Protein AF-A0A7X8DNB7-F1 (afdb_monomer_lite)

pLDDT: mean 93.92, std 3.97, range [83.44, 98.12]

Secondary structure (DSSP, 8-state):
-EEEEEEEEE---S-TTSHHHHHHHTT--SEEEEEEEEEEEEEEETTEEEEEEEEEEEETTEEEEEEEEEEEEE--

Foldseek 3Di:
DDKDKDKDAAPDDDDCPDPVNCVVQVPAD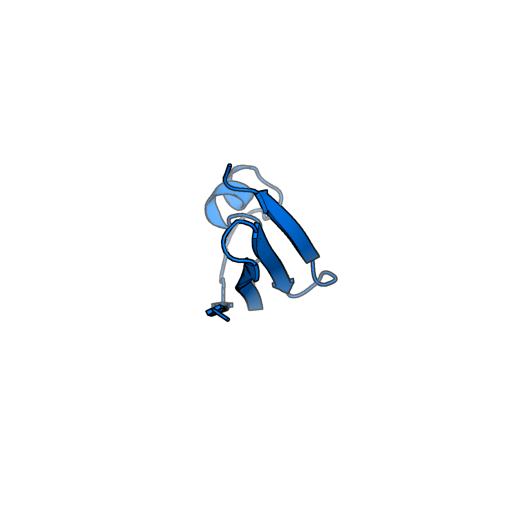HGIKIKMKDKDWDAPDPFKIKIKIKIWMDHDPDPIDIDIDIDMGGHD

Radius of gyration: 17.13 Å; chains: 1; bounding box: 33×20×49 Å

Sequence (76 aa):
IYMQLSYYHIDFKGEVNGSVAYEMLEALQPGHNGVFKVSYQTNLFKNLQLNLLYDGRVLPNTPMIHTGSVEVRAFF

Structure (mmCIF, N/CA/C/O backbone):
data_AF-A0A7X8DNB7-F1
#
_entry.id   AF-A0A7X8DNB7-F1
#
loop_
_atom_site.group_PDB
_atom_site.id
_atom_site.type_symbol
_atom_site.label_atom_id
_atom_site.label_alt_id
_atom_site.label_comp_id
_atom_site.label_asym_id
_atom_site.label_entity_id
_atom_site.label_seq_id
_atom_site.pdbx_PDB_ins_code
_atom_site.Cartn_x
_atom_site.Cartn_y
_atom_site.Cartn_z
_atom_site.occupancy
_atom_site.B_iso_or_equiv
_atom_site.auth_seq_id
_atom_site.auth_comp_id
_atom_site.auth_asym_id
_atom_site.auth_atom_id
_atom_site.pdbx_PDB_model_num
ATOM 1 N N . ILE A 1 1 ? -15.296 -6.722 5.881 1.00 91.25 1 ILE A N 1
ATOM 2 C CA . ILE A 1 1 ? -14.033 -6.954 5.139 1.00 91.25 1 ILE A CA 1
ATOM 3 C C . ILE A 1 1 ? -14.254 -6.405 3.743 1.00 91.25 1 ILE A C 1
ATOM 5 O O . ILE A 1 1 ? -15.274 -6.736 3.149 1.00 91.25 1 ILE A O 1
ATOM 9 N N . TYR A 1 2 ? -13.365 -5.544 3.268 1.00 96.75 2 TYR A N 1
ATOM 10 C CA . TYR A 1 2 ? -13.360 -5.020 1.909 1.00 96.75 2 TYR A CA 1
ATOM 11 C C . TYR A 1 2 ? -12.085 -5.494 1.213 1.00 96.75 2 TYR A C 1
ATOM 13 O O . TYR A 1 2 ? -11.023 -5.570 1.828 1.00 96.75 2 TYR A O 1
ATOM 21 N N . MET A 1 3 ? -12.203 -5.866 -0.055 1.00 97.56 3 MET A N 1
ATOM 22 C CA . MET A 1 3 ? -11.092 -6.366 -0.852 1.00 97.56 3 MET A CA 1
ATOM 23 C C . MET A 1 3 ? -11.194 -5.797 -2.258 1.00 97.56 3 MET A C 1
ATOM 25 O O . MET A 1 3 ? -12.266 -5.808 -2.860 1.00 97.56 3 MET A O 1
ATOM 29 N N . GLN A 1 4 ? -10.060 -5.350 -2.783 1.00 97.88 4 GLN A N 1
ATOM 30 C CA . GLN A 1 4 ? -9.905 -4.901 -4.153 1.00 97.88 4 GLN A CA 1
ATOM 31 C C . GLN A 1 4 ? -8.747 -5.655 -4.796 1.00 97.88 4 GLN A C 1
ATOM 33 O O . GLN A 1 4 ? -7.660 -5.747 -4.230 1.00 97.88 4 GLN A O 1
ATOM 38 N N . LEU A 1 5 ? -8.998 -6.180 -5.990 1.00 97.62 5 LEU A N 1
ATOM 39 C CA . LEU A 1 5 ? -8.027 -6.878 -6.819 1.00 97.62 5 LEU A CA 1
ATOM 40 C C . LEU A 1 5 ? -7.995 -6.186 -8.175 1.00 97.62 5 LEU A C 1
ATOM 42 O O . LEU A 1 5 ? -9.037 -6.008 -8.805 1.00 97.62 5 LEU A O 1
ATOM 46 N N . SER A 1 6 ? -6.801 -5.816 -8.613 1.00 97.19 6 SER A N 1
ATOM 47 C CA . SER A 1 6 ? -6.559 -5.189 -9.903 1.00 97.19 6 SER A CA 1
ATOM 48 C C . SER A 1 6 ? -5.449 -5.933 -10.630 1.00 97.19 6 SER A C 1
ATOM 50 O O . SER A 1 6 ? -4.449 -6.336 -10.034 1.00 97.19 6 SER A O 1
ATOM 52 N N . TYR A 1 7 ? -5.617 -6.079 -11.936 1.00 96.69 7 TYR A N 1
ATOM 53 C CA . TYR A 1 7 ? -4.620 -6.655 -12.822 1.00 96.69 7 TYR A CA 1
ATOM 54 C C . TYR A 1 7 ? -4.322 -5.670 -13.948 1.00 96.69 7 TYR A C 1
ATOM 56 O O . TYR A 1 7 ? -5.244 -5.120 -14.553 1.00 96.69 7 TYR A O 1
ATOM 64 N N . TYR A 1 8 ? -3.038 -5.476 -14.232 1.00 95.81 8 TYR A N 1
ATOM 65 C CA . TYR A 1 8 ? -2.559 -4.570 -15.266 1.00 95.81 8 TYR A CA 1
ATOM 66 C C . TYR A 1 8 ? -1.604 -5.310 -16.193 1.00 95.81 8 TYR A C 1
ATOM 68 O O . TYR A 1 8 ? -0.628 -5.911 -15.742 1.00 95.81 8 TYR A O 1
ATOM 76 N N . HIS A 1 9 ? -1.862 -5.220 -17.495 1.00 95.62 9 HIS A N 1
ATOM 77 C CA . HIS A 1 9 ? -0.886 -5.575 -18.513 1.00 95.62 9 HIS A CA 1
ATOM 78 C C . HIS A 1 9 ? -0.382 -4.297 -19.176 1.00 95.62 9 HIS A C 1
ATOM 80 O O . HIS A 1 9 ? -1.159 -3.589 -19.815 1.00 95.62 9 HIS A O 1
ATOM 86 N N . ILE A 1 10 ? 0.896 -3.986 -18.975 1.00 94.12 10 ILE A N 1
ATOM 87 C CA . ILE A 1 10 ? 1.486 -2.711 -19.380 1.00 94.12 10 ILE A CA 1
ATOM 88 C C . ILE A 1 10 ? 2.521 -2.957 -20.481 1.00 94.12 10 ILE A C 1
ATOM 90 O O . ILE A 1 10 ? 3.576 -3.531 -20.216 1.00 94.12 10 ILE A O 1
ATOM 94 N N . ASP A 1 11 ? 2.238 -2.484 -21.696 1.00 94.06 11 ASP A N 1
ATOM 95 C CA . ASP A 1 11 ? 3.208 -2.405 -22.799 1.00 94.06 11 ASP A CA 1
ATOM 96 C C . ASP A 1 11 ? 3.845 -1.007 -22.822 1.00 94.06 11 ASP A C 1
ATOM 98 O O . ASP A 1 11 ? 3.394 -0.097 -23.520 1.00 94.06 11 ASP A O 1
ATOM 102 N N . PHE A 1 12 ? 4.858 -0.809 -21.979 1.00 92.19 12 PHE A N 1
ATOM 103 C CA . PHE A 1 12 ? 5.573 0.461 -21.873 1.00 92.19 12 PHE A CA 1
ATOM 104 C C . PHE A 1 12 ? 6.815 0.465 -22.765 1.00 92.19 12 PHE A C 1
ATOM 106 O O . PHE A 1 12 ? 7.674 -0.411 -22.661 1.00 92.19 12 PHE A O 1
ATOM 113 N N . LYS A 1 13 ? 6.931 1.494 -23.611 1.00 88.44 13 LYS A N 1
ATOM 114 C CA . LYS A 1 13 ? 8.045 1.683 -24.547 1.00 88.44 13 LYS A CA 1
ATOM 115 C C . LYS A 1 13 ? 8.866 2.894 -24.118 1.00 88.44 13 LYS A C 1
ATOM 117 O O . LYS A 1 13 ? 8.508 4.028 -24.415 1.00 88.44 13 LYS A O 1
ATOM 122 N N . GLY A 1 14 ? 9.957 2.640 -23.403 1.00 87.69 14 GLY A N 1
ATOM 123 C CA . GLY A 1 14 ? 10.848 3.671 -22.876 1.00 87.69 14 GLY A CA 1
ATOM 124 C C . GLY A 1 14 ? 11.840 3.103 -21.865 1.00 87.69 14 GLY A C 1
ATOM 125 O O . GLY A 1 14 ? 11.823 1.910 -21.561 1.00 87.69 14 GLY A O 1
ATOM 126 N N . GLU A 1 15 ? 12.709 3.957 -21.332 1.00 88.50 15 GLU A N 1
ATOM 127 C CA . GLU A 1 15 ? 13.649 3.566 -20.282 1.00 88.50 15 GLU A CA 1
ATOM 128 C C . GLU A 1 15 ? 12.925 3.428 -18.934 1.00 88.50 15 GLU A C 1
ATOM 130 O O . GLU A 1 15 ? 12.466 4.413 -18.363 1.00 88.50 15 GLU A O 1
ATOM 135 N N . VAL A 1 16 ? 12.839 2.202 -18.412 1.00 84.00 16 VAL A N 1
ATOM 136 C CA . VAL A 1 16 ? 12.044 1.857 -17.213 1.00 84.00 16 VAL A CA 1
ATOM 137 C C . VAL A 1 16 ? 12.581 2.497 -15.925 1.00 84.00 16 VAL A C 1
ATOM 139 O O . VAL A 1 16 ? 11.824 2.722 -14.988 1.00 84.00 16 VAL A O 1
ATOM 142 N N . ASN A 1 17 ? 13.873 2.827 -15.881 1.00 83.44 17 ASN A N 1
ATOM 143 C CA . ASN A 1 17 ? 14.530 3.383 -14.693 1.00 83.44 17 ASN A CA 1
ATOM 144 C C . ASN A 1 17 ? 14.569 4.922 -14.678 1.00 83.44 17 ASN A C 1
ATOM 146 O O . ASN A 1 17 ? 15.150 5.509 -13.766 1.00 83.44 17 ASN A O 1
ATOM 150 N N . GLY A 1 18 ? 13.979 5.583 -15.678 1.00 87.12 18 GLY A N 1
ATOM 151 C CA . GLY A 1 18 ? 13.909 7.041 -15.736 1.00 87.12 18 GLY A CA 1
ATOM 152 C C . GLY A 1 18 ? 12.767 7.607 -14.889 1.00 87.12 18 GLY A C 1
ATOM 153 O O . GLY A 1 18 ? 11.727 6.971 -14.722 1.00 87.12 18 GLY A O 1
ATOM 154 N N . SER A 1 19 ? 12.909 8.851 -14.421 1.00 88.81 19 SER A N 1
ATOM 155 C CA . SER A 1 19 ? 11.864 9.542 -13.644 1.00 88.81 19 SER A CA 1
ATOM 156 C C . SER A 1 19 ? 10.516 9.593 -14.372 1.00 88.81 19 SER A C 1
ATOM 158 O O . SER A 1 19 ? 9.472 9.455 -13.749 1.00 88.81 19 SER A O 1
ATOM 160 N N . VAL A 1 20 ? 10.530 9.724 -15.704 1.00 89.88 20 VAL A N 1
ATOM 161 C CA . VAL A 1 20 ? 9.313 9.713 -16.534 1.00 89.88 20 VAL A CA 1
ATOM 162 C C . VAL A 1 20 ? 8.597 8.364 -16.459 1.00 89.88 20 VAL A C 1
ATOM 164 O O . VAL A 1 20 ? 7.378 8.323 -16.340 1.00 89.88 20 VAL A O 1
ATOM 167 N N . ALA A 1 21 ? 9.339 7.255 -16.496 1.00 90.62 21 ALA A N 1
ATOM 168 C CA . ALA A 1 21 ? 8.749 5.928 -16.375 1.00 90.62 21 ALA A CA 1
ATOM 169 C C . ALA A 1 21 ? 8.177 5.694 -14.974 1.00 90.62 21 ALA A C 1
ATOM 171 O O . ALA A 1 21 ? 7.108 5.106 -14.860 1.00 90.62 21 ALA A O 1
ATOM 172 N N . TYR A 1 22 ? 8.834 6.194 -13.923 1.00 88.75 22 TYR A N 1
ATOM 173 C CA . TYR A 1 22 ? 8.307 6.102 -12.561 1.00 88.75 22 TYR A CA 1
ATOM 174 C C . TYR A 1 22 ? 6.943 6.792 -12.422 1.00 88.75 22 TYR A C 1
ATOM 176 O O . TYR A 1 22 ? 6.012 6.191 -11.887 1.00 88.75 22 TYR A O 1
ATOM 184 N N . GLU A 1 23 ? 6.814 8.007 -12.961 1.00 90.50 23 GLU A N 1
ATOM 185 C CA . GLU A 1 23 ? 5.546 8.749 -12.977 1.00 90.50 23 GLU A CA 1
ATOM 186 C C . GLU A 1 23 ? 4.476 8.048 -13.826 1.00 90.50 23 GLU A C 1
ATOM 188 O O . GLU A 1 23 ? 3.329 7.936 -13.412 1.00 90.50 23 GLU A O 1
ATOM 193 N N . MET A 1 24 ? 4.837 7.521 -15.001 1.00 92.00 24 MET A N 1
ATOM 194 C CA . MET A 1 24 ? 3.876 6.853 -15.890 1.00 92.00 24 MET A CA 1
ATOM 195 C C . MET A 1 24 ? 3.414 5.484 -15.383 1.00 92.00 24 MET A C 1
ATOM 197 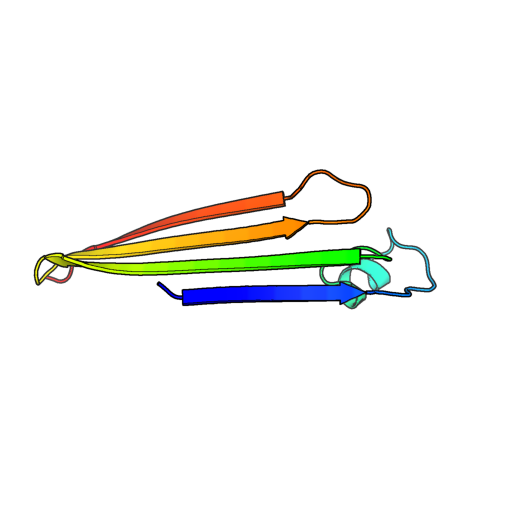O O . MET A 1 24 ? 2.299 5.062 -15.685 1.00 92.00 24 MET A O 1
ATOM 201 N N . LEU A 1 25 ? 4.286 4.760 -14.683 1.00 91.75 25 LEU A N 1
ATOM 202 C CA . LEU A 1 25 ? 4.016 3.403 -14.220 1.00 91.75 25 LEU A CA 1
ATOM 203 C C . LEU A 1 25 ? 3.496 3.366 -12.781 1.00 91.75 25 LEU A C 1
ATOM 205 O O . LEU A 1 25 ? 3.054 2.306 -12.344 1.00 91.75 25 LEU A O 1
ATOM 209 N N . GLU A 1 26 ? 3.571 4.472 -12.034 1.00 88.44 26 GLU A N 1
ATOM 210 C CA . GLU A 1 26 ? 3.200 4.548 -10.613 1.00 88.44 26 GLU A CA 1
ATOM 211 C C . GLU A 1 26 ? 3.823 3.395 -9.797 1.00 88.44 26 GLU A C 1
ATOM 213 O O . GLU A 1 26 ? 3.168 2.675 -9.038 1.00 88.44 26 GLU A O 1
ATOM 218 N N . ALA A 1 27 ? 5.124 3.178 -10.012 1.00 85.56 27 ALA A N 1
ATOM 219 C CA . ALA A 1 27 ? 5.925 2.077 -9.467 1.00 85.56 27 ALA A CA 1
ATOM 220 C C . ALA A 1 27 ? 5.580 0.649 -9.954 1.00 85.56 27 ALA A C 1
ATOM 222 O O . ALA A 1 27 ? 6.204 -0.308 -9.476 1.00 85.56 27 ALA A O 1
ATOM 223 N N . LEU A 1 28 ? 4.620 0.455 -10.864 1.00 92.19 28 LEU A N 1
ATOM 224 C CA . LEU A 1 28 ? 4.423 -0.815 -11.581 1.00 92.19 28 LEU A CA 1
ATOM 225 C C . LEU A 1 28 ? 5.534 -1.039 -12.621 1.00 92.19 28 LEU A C 1
ATOM 227 O O . LEU A 1 28 ? 6.383 -0.180 -12.849 1.00 92.19 28 LEU A O 1
ATOM 231 N N . GLN A 1 29 ? 5.562 -2.220 -13.235 1.00 92.38 29 GLN A N 1
ATOM 232 C CA . GLN A 1 29 ? 6.566 -2.584 -14.236 1.00 92.38 29 GLN A CA 1
ATOM 233 C C . GLN A 1 29 ? 5.920 -2.928 -15.584 1.00 92.38 29 GLN A C 1
ATOM 235 O O . GLN A 1 29 ? 4.759 -3.334 -15.622 1.00 92.38 29 GLN A O 1
ATOM 240 N N . PRO A 1 30 ? 6.649 -2.819 -16.707 1.00 94.06 30 PRO A N 1
ATOM 241 C CA . PRO A 1 30 ? 6.175 -3.362 -17.976 1.00 94.06 30 PRO A CA 1
ATOM 242 C C . PRO A 1 30 ? 5.911 -4.870 -17.852 1.00 94.06 30 PRO A C 1
ATOM 244 O O . PRO A 1 30 ? 6.708 -5.594 -17.255 1.00 94.06 30 PRO A O 1
ATOM 247 N N . GLY A 1 31 ? 4.802 -5.348 -18.416 1.00 94.06 31 GLY A N 1
ATOM 248 C CA . GLY A 1 31 ? 4.345 -6.734 -18.309 1.00 94.06 31 GLY A CA 1
ATOM 249 C C . GLY A 1 31 ? 3.120 -6.902 -17.408 1.00 94.06 31 GLY A C 1
ATOM 250 O O . GLY A 1 31 ? 2.222 -6.063 -17.392 1.00 94.06 31 GLY A O 1
A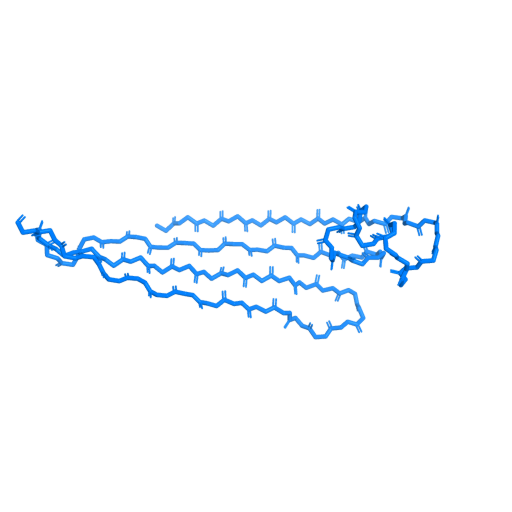TOM 251 N N . HIS A 1 32 ? 3.046 -8.036 -16.711 1.00 95.38 32 HIS A N 1
ATOM 252 C CA . HIS A 1 32 ? 1.902 -8.456 -15.896 1.00 95.38 32 HIS A CA 1
ATOM 253 C C . HIS A 1 32 ? 2.043 -8.042 -14.429 1.00 95.38 32 HIS A C 1
ATOM 255 O O . HIS A 1 32 ? 2.895 -8.555 -13.709 1.00 95.38 32 HIS A O 1
ATOM 261 N N . ASN A 1 33 ? 1.164 -7.161 -13.967 1.00 95.94 33 ASN A N 1
ATOM 262 C CA . ASN A 1 33 ? 1.177 -6.662 -12.600 1.00 95.94 33 ASN A CA 1
ATOM 263 C C . ASN A 1 33 ? -0.133 -7.017 -11.905 1.00 95.94 33 ASN A C 1
ATOM 265 O O . ASN A 1 33 ? -1.215 -6.835 -12.467 1.00 95.94 33 ASN A O 1
ATOM 269 N N . GLY A 1 34 ? -0.034 -7.479 -10.666 1.00 97.00 34 GLY A N 1
ATOM 270 C CA . GLY A 1 34 ? -1.165 -7.637 -9.761 1.00 97.00 34 GLY A CA 1
ATOM 271 C C . GLY A 1 34 ? -1.078 -6.605 -8.647 1.00 97.00 34 GLY A C 1
ATOM 272 O O . GLY A 1 34 ? -0.018 -6.439 -8.051 1.00 97.00 34 GLY A O 1
ATOM 273 N N . VAL A 1 35 ? -2.180 -5.932 -8.340 1.00 97.06 35 VAL A N 1
ATOM 274 C CA . VAL A 1 35 ? -2.300 -5.052 -7.173 1.00 97.06 35 VAL A CA 1
ATOM 275 C C . VAL A 1 35 ? -3.490 -5.519 -6.360 1.00 97.06 35 VAL A C 1
ATOM 277 O O . VAL A 1 35 ? -4.573 -5.732 -6.904 1.00 97.06 35 VAL A O 1
ATOM 280 N N . PHE A 1 36 ? -3.304 -5.674 -5.057 1.00 97.06 36 PHE A N 1
ATOM 281 C CA . PHE A 1 36 ? -4.382 -6.028 -4.152 1.00 97.06 36 PHE A CA 1
ATOM 282 C C . PHE A 1 36 ? -4.387 -5.116 -2.935 1.00 97.06 36 PHE A C 1
ATOM 284 O O . PHE A 1 36 ? -3.340 -4.668 -2.468 1.00 97.06 36 PHE A O 1
ATOM 291 N N . LYS A 1 37 ? -5.588 -4.856 -2.431 1.00 97.88 37 LYS A N 1
ATOM 292 C CA . LYS A 1 37 ? -5.823 -4.132 -1.185 1.00 97.88 37 LYS A CA 1
ATOM 293 C C . LYS A 1 37 ? -6.883 -4.867 -0.394 1.00 97.88 37 LYS A C 1
ATOM 295 O O . LYS A 1 37 ? -7.946 -5.189 -0.928 1.00 97.88 37 LYS A O 1
ATOM 300 N N . VAL A 1 38 ? -6.605 -5.128 0.871 1.00 98.06 38 VAL A N 1
ATOM 301 C CA . VAL A 1 38 ? -7.530 -5.765 1.805 1.00 98.06 38 VAL A CA 1
ATOM 302 C C . VAL A 1 38 ? -7.670 -4.856 3.010 1.00 98.06 38 VAL A C 1
ATOM 304 O O . VAL A 1 38 ? -6.678 -4.438 3.598 1.00 98.06 38 VAL A O 1
ATOM 307 N N . SER A 1 39 ? -8.905 -4.564 3.399 1.00 97.94 39 SER A N 1
ATOM 308 C CA . SER A 1 39 ? -9.190 -3.819 4.615 1.00 97.94 39 SER A CA 1
ATOM 309 C C . SER A 1 39 ? -10.241 -4.508 5.474 1.00 97.94 39 SER A C 1
ATOM 311 O O . SER A 1 39 ? -11.221 -5.102 5.006 1.00 97.94 39 SER A O 1
ATOM 313 N N . TYR A 1 40 ? -10.037 -4.439 6.781 1.00 97.94 40 TYR A N 1
ATOM 314 C CA . TYR A 1 40 ? -10.974 -4.950 7.762 1.00 97.94 40 TYR A CA 1
ATOM 315 C C . TYR A 1 40 ? -11.102 -3.970 8.911 1.00 97.94 40 TYR A C 1
ATOM 317 O O . TYR A 1 40 ? -10.161 -3.750 9.662 1.00 97.94 40 TYR A O 1
ATOM 325 N N . GLN A 1 41 ? -12.305 -3.435 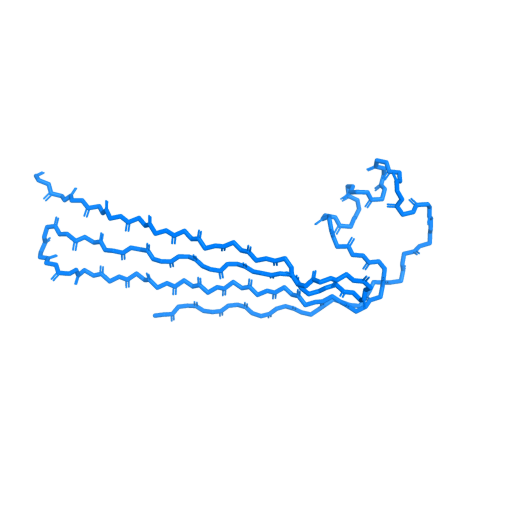9.066 1.00 97.12 41 GLN A N 1
ATOM 326 C CA . GLN A 1 41 ? -12.652 -2.567 10.171 1.00 97.12 41 GLN A CA 1
ATOM 327 C C . GLN A 1 41 ? -13.730 -3.234 11.013 1.00 97.12 41 GLN A C 1
ATOM 329 O O . GLN A 1 41 ? -14.719 -3.745 10.479 1.00 97.12 41 GLN A O 1
ATOM 334 N N . THR A 1 42 ? -13.544 -3.212 12.328 1.00 96.69 42 THR A N 1
ATOM 335 C CA . THR A 1 42 ? -14.528 -3.721 13.280 1.00 96.69 42 THR A CA 1
ATOM 336 C C .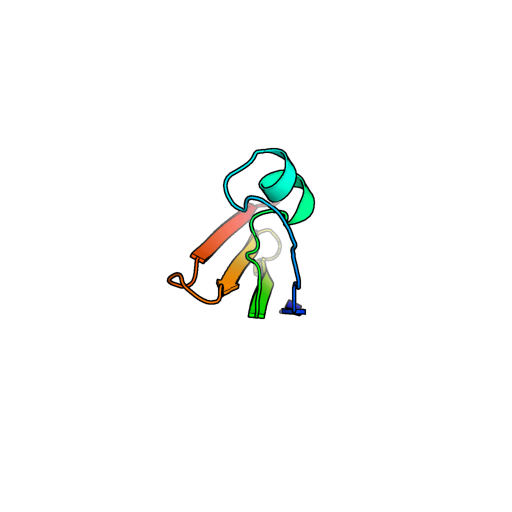 THR A 1 42 ? -14.513 -2.911 14.567 1.00 96.69 42 THR A C 1
ATOM 338 O O . THR A 1 42 ? -13.466 -2.442 15.010 1.00 96.69 42 THR A O 1
ATOM 341 N N . ASN A 1 43 ? -15.674 -2.779 15.202 1.00 96.69 43 ASN A N 1
ATOM 342 C CA . ASN A 1 43 ? -15.756 -2.274 16.567 1.00 96.69 43 ASN A CA 1
ATOM 343 C C . ASN A 1 43 ? -15.531 -3.456 17.516 1.00 96.69 43 ASN A C 1
ATOM 345 O O . ASN A 1 43 ? -16.295 -4.418 17.494 1.00 96.69 43 ASN A O 1
ATOM 349 N N . LEU A 1 44 ? -14.465 -3.404 18.316 1.00 92.81 44 LEU A N 1
ATOM 350 C CA . LEU A 1 44 ? -14.175 -4.412 19.340 1.00 92.81 44 LEU A CA 1
ATOM 351 C C . LEU A 1 44 ? -15.054 -4.194 20.579 1.00 92.81 44 LEU A C 1
ATOM 353 O O . LEU A 1 44 ? -15.568 -5.144 21.160 1.00 92.81 44 LEU A O 1
ATOM 357 N N . PHE A 1 45 ? -15.269 -2.926 20.936 1.00 94.19 45 PHE A N 1
ATOM 358 C CA . PHE A 1 45 ? -16.178 -2.480 21.991 1.00 94.19 45 PHE A CA 1
ATOM 359 C C . PHE A 1 45 ? -16.920 -1.222 21.525 1.00 94.19 45 PHE A C 1
ATOM 361 O O . PHE A 1 45 ? -16.592 -0.649 20.486 1.00 94.19 45 PHE A O 1
ATOM 368 N N . LYS A 1 46 ? -17.905 -0.744 22.300 1.00 90.25 46 LYS A N 1
ATOM 369 C CA . LYS A 1 46 ? -18.656 0.489 21.974 1.00 90.25 46 LYS A CA 1
ATOM 370 C C . LYS A 1 46 ? -17.755 1.714 21.777 1.00 90.25 46 LYS A C 1
ATOM 372 O O . LYS A 1 46 ? -18.115 2.625 21.046 1.00 90.25 46 LYS A O 1
ATOM 377 N N . ASN A 1 47 ? -16.602 1.716 22.432 1.00 94.81 47 ASN A N 1
ATOM 378 C CA . ASN A 1 47 ? -15.631 2.797 22.467 1.00 94.81 47 ASN A CA 1
ATOM 379 C C . ASN A 1 47 ? -14.284 2.417 21.833 1.00 94.81 47 ASN A C 1
ATOM 381 O O . ASN A 1 47 ? -13.318 3.152 22.007 1.00 94.81 47 ASN A O 1
ATOM 385 N N . LEU A 1 48 ? -14.188 1.280 21.133 1.00 96.69 48 LEU A N 1
ATOM 386 C CA . LEU A 1 48 ? -12.926 0.801 20.571 1.00 96.69 48 LEU A CA 1
ATOM 387 C C . LEU A 1 48 ? -13.127 0.216 19.176 1.00 96.69 48 LEU A C 1
ATOM 389 O O . LEU A 1 48 ? -13.886 -0.738 18.997 1.00 96.69 48 LEU A O 1
ATOM 393 N N . GLN A 1 49 ? -12.392 0.744 18.206 1.00 97.44 49 GLN A N 1
ATOM 394 C CA . GLN A 1 49 ? -12.386 0.289 16.824 1.00 97.44 49 GLN A CA 1
ATOM 395 C C . GLN A 1 49 ? -10.997 -0.199 16.423 1.00 97.44 49 GLN A C 1
ATOM 397 O O . GLN A 1 49 ? -9.991 0.430 16.737 1.00 97.44 49 GLN A O 1
ATOM 402 N N . LEU A 1 50 ? -10.962 -1.320 15.714 1.00 97.12 50 LEU A N 1
ATOM 403 C CA . LEU A 1 50 ? -9.783 -1.874 15.068 1.00 97.12 50 LEU A CA 1
ATOM 404 C C . LEU A 1 50 ? -9.919 -1.680 13.560 1.00 97.12 50 LEU A C 1
ATOM 406 O O . LEU A 1 50 ? -10.976 -1.967 12.992 1.00 97.12 50 LEU A O 1
ATOM 410 N N . ASN A 1 51 ? -8.838 -1.251 12.923 1.00 97.62 51 ASN A N 1
ATOM 411 C CA . ASN A 1 51 ? -8.703 -1.189 11.480 1.00 97.62 51 ASN A CA 1
ATOM 412 C C . ASN A 1 51 ? -7.425 -1.921 11.052 1.00 97.62 51 ASN A C 1
ATOM 414 O O . ASN A 1 51 ? -6.337 -1.641 11.549 1.00 97.62 51 ASN A O 1
ATOM 418 N N . LEU A 1 52 ? -7.570 -2.870 10.136 1.00 97.75 52 LEU A N 1
ATOM 419 C CA . LEU A 1 52 ? -6.487 -3.604 9.498 1.00 97.75 52 LEU A CA 1
ATOM 420 C C . LEU A 1 52 ? -6.467 -3.234 8.020 1.00 97.75 52 LEU A C 1
ATOM 422 O O . LEU A 1 52 ? -7.504 -3.283 7.358 1.00 97.75 52 LEU A O 1
ATOM 426 N N . LEU A 1 53 ? -5.288 -2.915 7.505 1.00 98.12 53 LEU A N 1
ATOM 427 C CA . LEU A 1 53 ? -5.031 -2.644 6.096 1.00 98.12 53 LEU A CA 1
ATOM 428 C C . LEU A 1 53 ? -3.892 -3.553 5.635 1.00 98.12 53 LEU A C 1
ATOM 430 O O . LEU A 1 53 ? -2.898 -3.703 6.345 1.00 98.12 53 LEU A O 1
ATOM 434 N N . TYR A 1 54 ? -4.031 -4.172 4.470 1.00 97.81 54 TYR A N 1
ATOM 435 C CA . TYR A 1 54 ? -3.000 -5.010 3.873 1.00 97.81 54 TYR A CA 1
ATOM 436 C C . TYR A 1 54 ? -2.997 -4.822 2.360 1.00 97.81 54 TYR A C 1
ATOM 438 O O . TYR A 1 54 ? -3.916 -5.254 1.662 1.00 97.81 54 TYR A O 1
ATOM 446 N N . ASP A 1 55 ? -1.943 -4.183 1.873 1.00 97.62 55 ASP A N 1
ATOM 447 C CA . ASP A 1 55 ? -1.757 -3.853 0.469 1.00 97.62 55 ASP A CA 1
ATOM 448 C C . ASP A 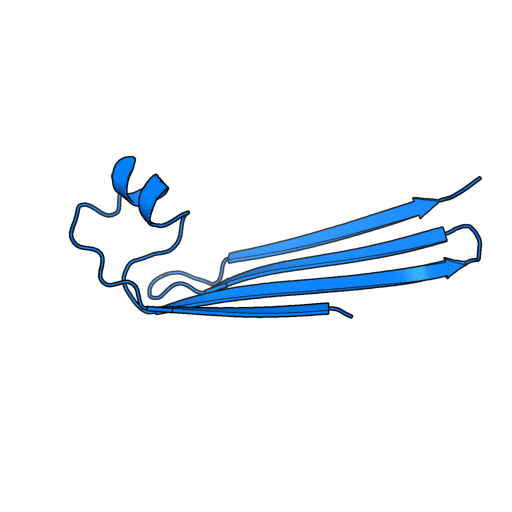1 55 ? -0.607 -4.676 -0.103 1.00 97.62 55 ASP A C 1
ATOM 450 O O . ASP A 1 55 ? 0.385 -4.947 0.581 1.00 97.62 55 ASP A O 1
ATOM 454 N N . GLY A 1 56 ? -0.692 -5.039 -1.378 1.00 96.81 56 GLY A N 1
ATOM 455 C CA . GLY A 1 56 ? 0.431 -5.667 -2.054 1.00 96.81 56 GLY A CA 1
ATOM 456 C C . GLY A 1 56 ? 0.419 -5.538 -3.564 1.00 96.81 56 GLY A C 1
ATOM 457 O O . GLY A 1 56 ? -0.592 -5.234 -4.199 1.00 96.81 56 GLY A O 1
ATOM 458 N N . ARG A 1 57 ? 1.611 -5.730 -4.127 1.00 96.06 57 ARG A N 1
ATOM 459 C CA . ARG A 1 57 ? 1.921 -5.606 -5.547 1.00 96.06 57 ARG A CA 1
ATOM 460 C C . ARG A 1 57 ? 2.802 -6.771 -5.977 1.00 96.06 57 ARG A C 1
ATOM 462 O O . ARG A 1 57 ? 3.890 -6.981 -5.437 1.00 96.06 57 ARG A O 1
ATOM 469 N N . VAL A 1 58 ? 2.320 -7.515 -6.959 1.00 96.06 58 VAL A N 1
ATOM 470 C CA . VAL A 1 58 ? 3.043 -8.577 -7.655 1.00 96.06 58 VAL A CA 1
ATOM 471 C C . VAL A 1 58 ? 3.504 -8.002 -8.985 1.00 96.06 58 VAL A C 1
ATOM 473 O O . VAL A 1 58 ? 2.686 -7.494 -9.750 1.00 96.06 58 VAL A O 1
ATOM 476 N N . LEU A 1 59 ? 4.804 -8.067 -9.245 1.00 91.94 59 LEU A N 1
ATOM 477 C CA . LEU A 1 59 ? 5.425 -7.557 -10.465 1.00 91.94 59 LEU A CA 1
ATOM 478 C C . LEU A 1 59 ? 6.060 -8.734 -11.229 1.00 91.94 59 LEU A C 1
ATOM 480 O O . LEU A 1 59 ? 6.371 -9.751 -10.607 1.00 91.94 59 LEU A O 1
ATOM 484 N N . PRO A 1 60 ? 6.284 -8.625 -12.549 1.00 86.06 60 PRO A N 1
ATOM 485 C CA . PRO A 1 60 ? 6.734 -9.747 -13.377 1.00 86.06 60 PRO A CA 1
ATOM 486 C C . PRO A 1 60 ? 8.061 -10.379 -12.948 1.00 86.06 60 PRO A C 1
ATOM 488 O O . PRO A 1 60 ? 8.193 -11.598 -12.955 1.00 86.06 60 PRO A O 1
ATOM 491 N N . ASN A 1 61 ? 9.048 -9.551 -12.592 1.00 86.31 61 ASN A N 1
ATOM 492 C CA . ASN A 1 61 ? 10.439 -9.981 -12.417 1.00 86.31 61 ASN A CA 1
ATOM 493 C C . ASN A 1 61 ? 10.986 -9.681 -11.019 1.00 86.31 61 ASN A C 1
ATOM 495 O O . ASN A 1 61 ? 12.200 -9.688 -10.811 1.00 86.31 61 ASN A O 1
ATOM 499 N N . THR A 1 62 ? 10.114 -9.386 -10.054 1.00 87.94 62 THR A N 1
ATOM 500 C CA . THR A 1 62 ? 10.537 -9.085 -8.685 1.00 87.94 62 THR A CA 1
ATOM 501 C C . THR A 1 62 ? 9.668 -9.813 -7.669 1.00 87.94 62 THR A C 1
ATOM 503 O O . THR A 1 62 ? 8.487 -10.054 -7.928 1.00 87.94 62 THR A O 1
ATOM 506 N N . PRO A 1 63 ? 10.212 -10.116 -6.477 1.00 93.31 63 PRO A N 1
ATOM 507 C CA . PRO A 1 63 ? 9.407 -10.597 -5.364 1.00 93.31 63 PRO A CA 1
ATOM 508 C C . PRO A 1 63 ? 8.218 -9.672 -5.078 1.00 93.31 63 PRO A C 1
ATOM 510 O O . PRO A 1 63 ? 8.296 -8.457 -5.274 1.00 93.31 63 PRO A O 1
ATOM 513 N N . MET A 1 64 ? 7.122 -10.256 -4.591 1.00 94.19 64 MET A N 1
ATOM 514 C CA . MET A 1 64 ? 5.931 -9.505 -4.201 1.00 94.19 64 MET A CA 1
ATOM 515 C C . MET A 1 64 ? 6.257 -8.522 -3.074 1.00 94.19 64 MET A C 1
ATOM 517 O O . MET A 1 64 ? 6.744 -8.918 -2.013 1.00 94.19 64 MET A O 1
ATOM 521 N N . ILE A 1 65 ? 5.903 -7.255 -3.275 1.00 95.44 65 ILE A N 1
ATOM 522 C CA . ILE A 1 65 ? 6.007 -6.210 -2.255 1.00 95.44 65 ILE A CA 1
ATOM 523 C C . ILE A 1 65 ? 4.651 -6.096 -1.569 1.00 95.44 65 ILE A C 1
ATOM 525 O O . ILE A 1 65 ? 3.630 -5.992 -2.242 1.00 95.44 65 ILE A O 1
ATOM 529 N N . HIS A 1 66 ? 4.625 -6.103 -0.242 1.00 95.94 66 HIS A N 1
ATOM 530 C CA . HIS A 1 66 ? 3.394 -5.974 0.529 1.00 95.94 66 HIS A CA 1
ATOM 531 C C . HIS A 1 66 ? 3.622 -5.168 1.803 1.00 95.94 66 HIS A C 1
ATOM 533 O O . HIS A 1 66 ? 4.735 -5.088 2.323 1.00 95.94 66 HIS A O 1
ATOM 539 N N . THR A 1 67 ? 2.569 -4.533 2.297 1.00 97.44 67 THR A N 1
ATOM 540 C CA . THR A 1 67 ? 2.612 -3.687 3.488 1.00 97.44 67 THR A CA 1
ATOM 541 C C . THR A 1 67 ? 1.319 -3.860 4.265 1.00 97.44 67 THR A C 1
ATOM 543 O O . THR A 1 67 ? 0.229 -3.711 3.722 1.00 97.44 67 THR A O 1
ATOM 546 N N . GLY A 1 68 ? 1.456 -4.198 5.546 1.00 97.56 68 GLY A N 1
ATOM 547 C CA . GLY A 1 68 ? 0.349 -4.281 6.489 1.00 97.56 68 GLY A CA 1
ATOM 548 C C . GLY A 1 68 ? 0.360 -3.104 7.454 1.00 97.56 68 GLY A C 1
ATOM 549 O O . GLY A 1 68 ? 1.422 -2.619 7.838 1.00 97.56 68 GLY A O 1
ATOM 550 N N . SER A 1 69 ? -0.815 -2.643 7.863 1.00 97.69 69 SER A N 1
ATOM 551 C CA . SER A 1 69 ? -0.987 -1.620 8.892 1.00 97.69 69 SER A CA 1
ATOM 552 C C . SER A 1 69 ? -2.144 -1.985 9.812 1.00 97.69 69 SER A C 1
ATOM 554 O O . SER A 1 69 ? -3.162 -2.525 9.378 1.00 97.69 69 SER A O 1
ATOM 556 N N . VAL A 1 70 ? -1.967 -1.694 11.097 1.00 97.44 70 VAL A N 1
ATOM 557 C CA . VAL A 1 70 ? -2.939 -1.954 12.159 1.00 97.44 70 VAL A CA 1
ATOM 558 C C . VAL A 1 70 ? -3.152 -0.650 12.914 1.00 97.44 70 VAL A C 1
ATOM 560 O O . VAL A 1 70 ? -2.196 -0.082 13.434 1.00 97.44 70 VAL A O 1
ATOM 563 N N . GLU A 1 71 ? -4.395 -0.185 12.988 1.00 97.25 71 GLU A N 1
ATOM 564 C CA . GLU A 1 71 ? -4.799 0.981 13.776 1.00 97.25 71 GLU A CA 1
ATOM 565 C C . GLU A 1 71 ? -5.841 0.563 14.815 1.00 97.25 71 GLU A C 1
ATOM 567 O O . GLU A 1 71 ? -6.804 -0.140 14.508 1.00 97.25 71 GLU A O 1
ATOM 572 N N . VAL A 1 72 ? -5.665 1.035 16.049 1.00 96.50 72 VAL A N 1
ATOM 573 C CA . VAL A 1 72 ? -6.662 0.918 17.114 1.00 96.50 72 VAL A CA 1
ATOM 574 C C . VAL A 1 72 ? -7.072 2.320 17.542 1.00 96.50 72 VAL A C 1
ATOM 576 O O . VAL A 1 72 ? -6.229 3.123 17.939 1.00 96.50 72 VAL A O 1
ATOM 579 N N . ARG A 1 73 ? -8.372 2.608 17.477 1.00 96.00 73 ARG A N 1
ATOM 580 C CA . ARG A 1 73 ? -8.953 3.909 17.812 1.00 96.00 73 ARG A CA 1
ATOM 581 C C . ARG A 1 73 ? -9.912 3.780 18.984 1.00 96.00 73 ARG A C 1
ATOM 583 O O . ARG A 1 73 ? -10.887 3.035 18.905 1.00 96.00 73 ARG A O 1
ATOM 590 N N . ALA A 1 74 ? -9.647 4.529 20.049 1.00 95.75 74 ALA A N 1
ATOM 591 C CA . ALA A 1 74 ? -10.559 4.676 21.175 1.00 95.75 74 ALA A CA 1
ATOM 592 C C . ALA A 1 74 ? -11.402 5.952 21.022 1.00 95.75 74 ALA A C 1
ATOM 594 O O . ALA A 1 74 ? -10.883 6.987 20.607 1.00 95.75 74 ALA A O 1
ATOM 595 N N . PHE A 1 75 ? -12.682 5.876 21.377 1.00 92.62 75 PHE A N 1
ATOM 596 C CA . PHE A 1 75 ? -13.597 7.016 21.452 1.00 92.62 75 PHE A CA 1
ATOM 597 C C . PHE A 1 75 ? -13.977 7.222 22.918 1.00 92.62 75 PHE A C 1
ATOM 599 O O . PHE A 1 75 ? -14.464 6.289 23.553 1.00 92.62 75 PHE A O 1
ATOM 606 N N . PHE A 1 76 ? -13.724 8.404 23.462 1.00 87.38 76 PHE A N 1
ATOM 607 C CA . PHE A 1 76 ? -13.982 8.748 24.860 1.00 87.38 76 PHE A CA 1
ATOM 608 C C . PHE A 1 76 ? -14.896 9.965 24.953 1.00 87.38 76 PHE A C 1
ATOM 610 O O . PHE A 1 76 ? -14.839 10.811 24.031 1.00 87.38 76 PHE A O 1
#